Protein AF-A0A923ALN8-F1 (afdb_monomer_lite)

Foldseek 3Di:
DDDDDDDDDDDDDDDDDDDDDPPPPDPDPDPPDPPPPLQDFLDWWQDPQAIWGWGDDPQKIFTWDDNYSVGIDTPDMDGADEQDDAKEKDFDDDPDPDDQFGMKIKHFAHPQFQFKDWPAPDKTWRGAGNRITMITHRDHPDAQQVTWMFTAGPVRDTPDTDGGHPYPPD

Radius of gyration: 29.57 Å; chains: 1; bounding box: 102×43×35 Å

Structure (mmCIF, N/CA/C/O backbone):
data_AF-A0A923ALN8-F1
#
_entry.id   AF-A0A923ALN8-F1
#
loop_
_atom_site.group_PDB
_atom_site.id
_atom_site.type_symbol
_atom_site.label_atom_id
_atom_site.label_alt_id
_atom_site.label_comp_id
_atom_site.label_asym_id
_atom_site.label_entity_id
_atom_site.label_seq_id
_atom_site.pdbx_PDB_ins_code
_atom_site.Cartn_x
_atom_site.Cartn_y
_atom_site.Cartn_z
_atom_site.occupancy
_atom_site.B_iso_or_equiv
_atom_site.auth_seq_id
_atom_site.auth_comp_id
_atom_site.auth_asym_id
_atom_site.auth_atom_id
_atom_site.pdbx_PDB_model_num
ATOM 1 N N . MET A 1 1 ? 74.984 16.544 -14.979 1.00 44.62 1 MET A N 1
ATOM 2 C CA . MET A 1 1 ? 75.775 15.389 -15.464 1.00 44.62 1 MET A CA 1
ATOM 3 C C . MET A 1 1 ? 77.077 15.281 -14.674 1.00 44.62 1 MET A C 1
ATOM 5 O O . MET A 1 1 ? 77.987 16.047 -14.946 1.00 44.62 1 MET A O 1
ATOM 9 N N . ARG A 1 2 ? 77.162 14.360 -13.704 1.00 34.22 2 ARG A N 1
ATOM 10 C CA . ARG A 1 2 ? 78.412 13.779 -13.172 1.00 34.22 2 ARG A CA 1
ATOM 11 C C . ARG A 1 2 ? 78.082 12.373 -12.644 1.00 34.22 2 ARG A C 1
ATOM 13 O O . ARG A 1 2 ? 77.293 12.229 -11.721 1.00 34.22 2 ARG A O 1
ATOM 20 N N . ARG A 1 3 ? 78.626 11.360 -13.320 1.00 37.00 3 ARG A N 1
ATOM 21 C CA . ARG A 1 3 ? 78.853 9.973 -12.859 1.00 37.00 3 ARG A CA 1
ATOM 22 C C . ARG A 1 3 ? 80.204 9.940 -12.092 1.00 37.00 3 ARG A C 1
ATOM 24 O O . ARG A 1 3 ? 80.923 10.933 -12.208 1.00 37.00 3 ARG A O 1
ATOM 31 N N . PRO A 1 4 ? 80.688 8.815 -11.522 1.00 47.97 4 PRO A N 1
ATOM 32 C CA . PRO A 1 4 ? 80.035 7.623 -10.953 1.00 47.97 4 PRO A CA 1
ATOM 33 C C . PRO A 1 4 ? 80.666 7.129 -9.615 1.00 47.97 4 PRO A C 1
ATOM 35 O O . PRO A 1 4 ? 81.649 7.662 -9.114 1.00 47.97 4 PRO A O 1
ATOM 38 N N . HIS A 1 5 ? 80.057 6.053 -9.105 1.00 38.50 5 HIS A N 1
ATOM 39 C CA . HIS A 1 5 ? 80.514 4.971 -8.215 1.00 38.50 5 HIS A CA 1
ATOM 40 C C . HIS A 1 5 ? 82.021 4.706 -8.025 1.00 38.50 5 HIS A C 1
ATOM 42 O O . HIS A 1 5 ? 82.760 4.645 -9.002 1.00 38.50 5 HIS A O 1
ATOM 48 N N . LEU A 1 6 ? 82.406 4.336 -6.793 1.00 41.28 6 LEU A N 1
ATOM 49 C CA . LEU A 1 6 ? 82.787 2.979 -6.315 1.00 41.28 6 LEU A CA 1
ATOM 50 C C . LEU A 1 6 ? 83.196 3.124 -4.816 1.00 41.28 6 LEU A C 1
ATOM 52 O O . LEU A 1 6 ? 83.616 4.204 -4.419 1.00 41.28 6 LEU A O 1
ATOM 56 N N . VAL A 1 7 ? 83.034 2.163 -3.897 1.00 38.28 7 VAL A N 1
ATOM 57 C CA . VAL A 1 7 ? 84.030 1.118 -3.563 1.00 38.28 7 VAL A CA 1
ATOM 58 C C . VAL A 1 7 ? 83.579 0.389 -2.258 1.00 38.28 7 VAL A C 1
ATOM 60 O O . VAL A 1 7 ? 83.157 1.064 -1.327 1.00 38.28 7 VAL A O 1
ATOM 63 N N . ARG A 1 8 ? 83.828 -0.941 -2.184 1.00 39.47 8 ARG A N 1
ATOM 64 C CA . ARG A 1 8 ? 83.978 -1.862 -1.005 1.00 39.47 8 ARG A CA 1
ATOM 65 C C . ARG A 1 8 ? 82.759 -2.090 -0.087 1.00 39.47 8 ARG A C 1
ATOM 67 O O . ARG A 1 8 ? 82.099 -1.151 0.306 1.00 39.47 8 ARG A O 1
ATOM 74 N N . GLY A 1 9 ? 82.411 -3.298 0.367 1.00 36.03 9 GLY A N 1
ATOM 75 C CA . GLY A 1 9 ? 83.094 -4.601 0.396 1.00 36.03 9 GLY A CA 1
ATOM 76 C C . GLY A 1 9 ? 83.412 -5.035 1.838 1.00 36.03 9 GLY A C 1
ATOM 77 O O . GLY A 1 9 ? 84.265 -4.399 2.445 1.00 36.03 9 GLY A O 1
ATOM 78 N N . SER A 1 10 ? 82.748 -6.087 2.355 1.00 43.34 10 SER A N 1
ATOM 79 C CA . SER A 1 10 ? 83.173 -7.074 3.399 1.00 43.34 10 SER A CA 1
ATOM 80 C C . SER A 1 10 ? 81.946 -7.938 3.790 1.00 43.34 10 SER A C 1
ATOM 82 O O . SER A 1 10 ? 80.915 -7.361 4.113 1.00 43.34 10 SER A O 1
ATOM 84 N N . LEU A 1 11 ? 81.871 -9.256 3.504 1.00 38.94 11 LEU A N 1
ATOM 85 C CA . LEU A 1 11 ? 82.386 -10.434 4.261 1.00 38.94 11 LEU A CA 1
ATOM 86 C C . LEU A 1 11 ? 81.888 -10.455 5.735 1.00 38.94 11 LEU A C 1
ATOM 88 O O . LEU A 1 11 ? 82.124 -9.476 6.424 1.00 38.94 11 LEU A O 1
ATOM 92 N N . LEU A 1 12 ? 81.201 -11.466 6.308 1.00 43.38 12 LEU A N 1
ATOM 93 C CA . LEU A 1 12 ? 81.361 -12.938 6.270 1.00 43.38 12 LEU A CA 1
ATOM 94 C C . LEU A 1 12 ? 80.132 -13.719 6.831 1.00 43.38 12 LEU A C 1
ATOM 96 O O . LEU A 1 12 ? 79.506 -13.268 7.781 1.00 43.38 12 LEU A O 1
ATOM 100 N N . LEU A 1 13 ? 79.912 -14.915 6.248 1.00 41.56 13 LEU A N 1
ATOM 101 C CA . LEU A 1 13 ? 79.464 -16.244 6.756 1.00 41.56 13 LEU A CA 1
ATOM 102 C C . LEU A 1 13 ? 78.437 -16.372 7.915 1.00 41.56 13 LEU A C 1
ATOM 104 O O . LEU A 1 13 ? 78.713 -15.969 9.035 1.00 41.56 13 LEU A O 1
ATOM 108 N N . SER A 1 14 ? 77.257 -16.980 7.673 1.00 39.88 14 SER A N 1
ATOM 109 C CA . SER A 1 14 ? 76.886 -18.419 7.893 1.00 39.88 14 SER A CA 1
ATOM 110 C C . SER A 1 14 ? 76.051 -18.571 9.182 1.00 39.88 14 SER A C 1
ATOM 112 O O . SER A 1 14 ? 76.310 -17.848 10.126 1.00 39.88 14 SER A O 1
ATOM 114 N N . LEU A 1 15 ? 75.020 -19.405 9.367 1.00 39.34 15 LEU A N 1
ATOM 115 C CA . LEU A 1 15 ? 74.620 -20.753 8.927 1.00 39.34 15 LEU A CA 1
ATOM 116 C C . LEU A 1 15 ? 73.110 -20.870 9.319 1.00 39.34 15 LEU A C 1
ATOM 118 O O . LEU A 1 15 ? 72.739 -20.314 10.349 1.00 39.34 15 LEU A O 1
ATOM 122 N N . ALA A 1 16 ? 72.182 -21.450 8.548 1.00 46.12 16 ALA A N 1
ATOM 123 C CA . ALA A 1 16 ? 71.585 -22.791 8.752 1.00 46.12 16 ALA A CA 1
ATOM 124 C C . ALA A 1 16 ? 70.235 -22.809 7.976 1.00 46.12 16 ALA A C 1
ATOM 126 O O . ALA A 1 16 ? 69.492 -21.836 8.050 1.00 46.12 16 ALA A O 1
ATOM 127 N N . ALA A 1 17 ? 69.992 -23.733 7.033 1.00 46.03 17 ALA A N 1
ATOM 128 C CA . ALA A 1 17 ? 69.149 -24.938 7.192 1.00 46.03 17 ALA A CA 1
ATOM 129 C C . ALA A 1 17 ? 67.793 -24.643 7.893 1.00 46.03 17 ALA A C 1
ATOM 131 O O . ALA A 1 17 ? 67.786 -24.159 9.013 1.00 46.03 17 ALA A O 1
ATOM 132 N N . THR A 1 18 ? 66.593 -24.938 7.372 1.00 47.34 18 THR A N 1
ATOM 133 C CA . THR A 1 18 ? 66.154 -26.146 6.653 1.00 47.34 18 THR A CA 1
ATOM 134 C C . THR A 1 18 ? 64.652 -26.039 6.283 1.00 47.34 18 THR A C 1
ATOM 136 O O . THR A 1 18 ? 63.920 -25.259 6.880 1.00 47.34 18 THR A O 1
ATOM 139 N N . VAL A 1 19 ? 64.217 -26.953 5.407 1.00 49.9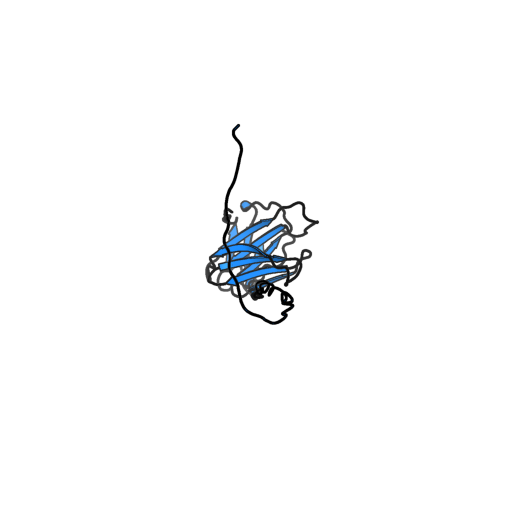7 19 VAL A N 1
ATOM 140 C CA . VAL A 1 19 ? 62.851 -27.468 5.148 1.00 49.97 19 VAL A CA 1
ATOM 141 C C . VAL A 1 19 ? 61.933 -26.692 4.195 1.00 49.97 19 VAL A C 1
ATOM 143 O O . VAL A 1 19 ? 61.492 -25.574 4.430 1.00 49.97 19 VAL A O 1
ATOM 146 N N . ALA A 1 20 ? 61.601 -27.408 3.121 1.00 46.94 20 ALA A N 1
ATOM 147 C CA . ALA A 1 20 ? 60.521 -27.167 2.188 1.00 46.94 20 ALA A CA 1
ATOM 148 C C . ALA A 1 20 ? 59.174 -26.906 2.879 1.00 46.94 20 ALA A C 1
ATOM 150 O O . ALA A 1 20 ? 58.729 -27.676 3.726 1.00 46.94 20 ALA A O 1
ATOM 151 N N . GLY A 1 21 ? 58.480 -25.876 2.413 1.00 37.38 21 GLY A N 1
ATOM 152 C CA . GLY A 1 21 ? 57.051 -25.709 2.616 1.00 37.38 21 GLY A CA 1
ATOM 153 C C . GLY A 1 21 ? 56.471 -25.070 1.368 1.00 37.38 21 GLY A C 1
ATOM 154 O O . GLY A 1 21 ? 56.542 -23.856 1.204 1.00 37.38 21 GLY A O 1
ATOM 155 N N . CYS A 1 22 ? 55.926 -25.882 0.464 1.00 51.53 22 CYS A N 1
ATOM 156 C CA . CYS A 1 22 ? 54.964 -25.400 -0.516 1.00 51.53 22 CYS A CA 1
ATOM 157 C C . CYS A 1 22 ? 53.725 -24.951 0.262 1.00 51.53 22 CYS A C 1
ATOM 159 O O . CYS A 1 22 ? 52.805 -25.737 0.474 1.00 51.53 22 CYS A O 1
ATOM 161 N N . SER A 1 23 ? 53.711 -23.706 0.729 1.00 40.88 23 SER A N 1
ATOM 162 C CA . SER A 1 23 ? 52.485 -23.096 1.223 1.00 40.88 23 SER A CA 1
ATOM 163 C C . SER A 1 23 ? 51.626 -22.789 0.008 1.00 40.88 23 SER A C 1
ATOM 165 O O . SER A 1 23 ? 51.726 -21.730 -0.608 1.00 40.88 23 SER A O 1
ATOM 167 N N . VAL A 1 24 ? 50.815 -23.777 -0.363 1.00 49.00 24 VAL A N 1
ATOM 168 C CA . VAL A 1 24 ? 49.559 -23.560 -1.070 1.00 49.00 24 VAL A CA 1
ATOM 169 C C . VAL A 1 24 ? 48.855 -22.439 -0.313 1.00 49.00 24 VAL A C 1
ATOM 171 O O . VAL A 1 24 ? 48.526 -22.604 0.862 1.00 49.00 24 VAL A O 1
ATOM 174 N N . LEU A 1 25 ? 48.704 -21.280 -0.957 1.00 49.09 25 LEU A N 1
ATOM 175 C CA . LEU A 1 25 ? 47.760 -20.257 -0.528 1.00 49.09 25 LEU A CA 1
ATOM 176 C C . LEU A 1 25 ? 46.414 -20.971 -0.398 1.00 49.09 25 LEU A C 1
ATOM 178 O O . LEU A 1 25 ? 45.811 -21.356 -1.400 1.00 49.09 25 LEU A O 1
ATOM 182 N N . GLY A 1 26 ? 46.013 -21.254 0.843 1.00 44.78 26 GLY A N 1
ATOM 183 C CA . GLY A 1 26 ? 44.677 -21.748 1.135 1.00 44.78 26 GLY A CA 1
ATOM 184 C C . GLY A 1 26 ? 43.669 -20.763 0.550 1.00 44.78 26 GLY A C 1
ATOM 185 O O . GLY A 1 26 ? 43.988 -19.573 0.469 1.00 44.78 26 GLY A O 1
ATOM 186 N N . PRO A 1 27 ? 42.497 -21.233 0.094 1.00 50.44 27 PRO A N 1
ATOM 187 C CA . PRO A 1 27 ? 41.491 -20.336 -0.446 1.00 50.44 27 PRO A CA 1
ATOM 188 C C . PRO A 1 27 ? 41.247 -19.231 0.579 1.00 50.44 27 PRO A C 1
ATOM 190 O O . PRO A 1 27 ? 40.922 -19.520 1.732 1.00 50.44 27 PRO A O 1
ATOM 193 N N . GLU A 1 28 ? 41.481 -17.984 0.160 1.00 47.19 28 GLU A N 1
ATOM 194 C CA . GLU A 1 28 ? 41.015 -16.805 0.876 1.00 47.19 28 GLU A CA 1
ATOM 195 C C . GLU A 1 28 ? 39.576 -17.091 1.278 1.00 47.19 28 GLU A C 1
ATOM 197 O O . GLU A 1 28 ? 38.730 -17.368 0.424 1.00 47.19 28 GLU A O 1
ATOM 202 N N . SER A 1 29 ? 39.330 -17.109 2.587 1.00 53.50 29 SER A N 1
ATOM 203 C CA . SER A 1 29 ? 37.994 -17.169 3.144 1.00 53.50 29 SER A CA 1
ATOM 204 C C . SER A 1 29 ? 37.217 -16.015 2.532 1.00 53.50 29 SER A C 1
ATOM 206 O O . SER A 1 29 ? 37.366 -14.867 2.947 1.00 53.50 29 SER A O 1
ATOM 208 N N . GLN A 1 30 ? 36.438 -16.323 1.497 1.00 54.75 30 GLN A N 1
ATOM 209 C CA . GLN A 1 30 ? 35.490 -15.408 0.899 1.00 54.75 30 GLN A CA 1
ATOM 210 C C . GLN A 1 30 ? 34.691 -14.829 2.071 1.00 54.75 30 GLN A C 1
ATOM 212 O O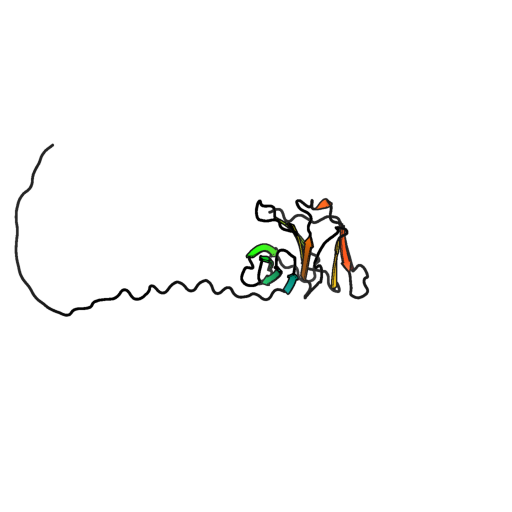 . GLN A 1 30 ? 34.176 -15.621 2.872 1.00 54.75 30 GLN A O 1
ATOM 217 N N . PRO A 1 31 ? 34.641 -13.495 2.261 1.00 48.91 31 PRO A N 1
ATOM 218 C CA . PRO A 1 31 ? 33.778 -12.946 3.288 1.00 48.91 31 PRO A CA 1
ATOM 21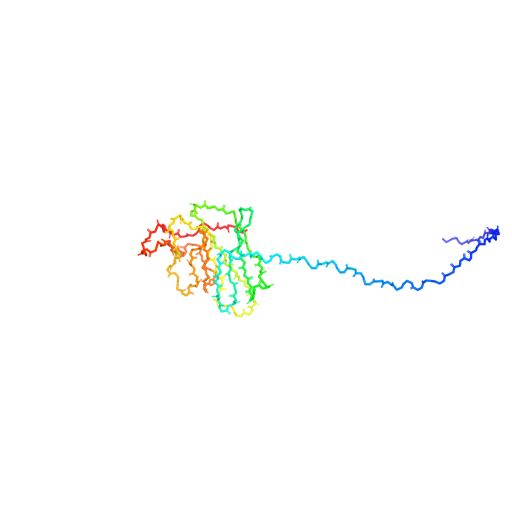9 C C . PRO A 1 31 ? 32.396 -13.517 3.000 1.00 48.91 31 PRO A C 1
ATOM 221 O O . PRO A 1 31 ? 31.930 -13.448 1.858 1.00 48.91 31 PRO A O 1
ATOM 224 N N . ALA A 1 32 ? 31.810 -14.180 4.001 1.00 50.66 32 ALA A N 1
ATOM 225 C CA . ALA A 1 32 ? 30.456 -14.686 3.898 1.00 50.66 32 ALA A CA 1
ATOM 226 C C . ALA A 1 32 ? 29.622 -13.562 3.282 1.00 50.66 32 ALA A C 1
ATOM 228 O O . ALA A 1 32 ? 29.668 -12.429 3.775 1.00 50.66 32 ALA A O 1
ATOM 229 N N . SER A 1 33 ? 28.947 -13.844 2.158 1.00 46.88 33 SER A N 1
ATOM 230 C CA . SER A 1 33 ? 27.946 -12.905 1.650 1.00 46.88 33 SER A CA 1
ATOM 231 C C . SER A 1 33 ? 27.086 -12.518 2.844 1.00 46.88 33 SER A C 1
ATOM 233 O O . SER A 1 33 ? 26.734 -13.429 3.602 1.00 46.88 33 SER A O 1
ATOM 235 N N . PRO A 1 34 ? 26.827 -11.214 3.067 1.00 47.47 34 PRO A N 1
ATOM 236 C CA . PRO A 1 34 ? 26.032 -10.787 4.203 1.00 47.47 34 PRO A CA 1
ATOM 237 C C . PRO A 1 34 ? 24.787 -11.654 4.202 1.00 47.47 34 PRO A C 1
ATOM 239 O O . PRO A 1 34 ? 24.087 -11.722 3.192 1.00 47.47 34 PRO A O 1
ATOM 242 N N . GLU A 1 35 ? 24.614 -12.412 5.280 1.00 40.25 35 GLU A N 1
ATOM 243 C CA . GLU A 1 35 ? 23.483 -13.300 5.452 1.00 40.25 35 GLU A CA 1
ATOM 244 C C . GLU A 1 35 ? 22.257 -12.411 5.253 1.00 40.25 35 GLU A C 1
ATOM 246 O O . GLU A 1 35 ? 22.004 -11.498 6.046 1.00 40.25 35 GLU A O 1
ATOM 251 N N . PHE A 1 36 ? 21.581 -12.562 4.109 1.00 44.38 36 PHE A N 1
ATOM 252 C CA . PHE A 1 36 ? 20.339 -11.860 3.852 1.00 44.38 36 PHE A CA 1
ATOM 253 C C . PHE A 1 36 ? 19.381 -12.434 4.878 1.00 44.38 36 PHE A C 1
ATOM 255 O O . PHE A 1 36 ? 18.799 -13.497 4.670 1.00 44.38 36 PHE A O 1
ATOM 262 N N . VAL A 1 37 ? 19.285 -11.778 6.034 1.00 42.59 37 VAL A N 1
ATOM 263 C CA . VAL A 1 37 ? 18.243 -12.064 7.003 1.00 42.59 37 VAL A CA 1
ATOM 264 C C . VAL A 1 37 ? 16.956 -11.903 6.209 1.00 42.59 37 VAL A C 1
ATOM 266 O O . VAL A 1 37 ? 16.600 -10.780 5.846 1.00 42.59 37 VAL A O 1
ATOM 269 N N . ARG A 1 38 ? 16.314 -13.028 5.863 1.00 59.50 38 ARG A N 1
ATOM 270 C CA . ARG A 1 38 ? 14.967 -13.044 5.297 1.00 59.50 38 ARG A CA 1
ATOM 271 C C . ARG A 1 38 ? 14.077 -12.457 6.375 1.00 59.50 38 ARG A C 1
ATOM 273 O O . ARG A 1 38 ? 13.657 -13.148 7.300 1.00 59.50 38 ARG A O 1
ATOM 280 N N . LEU A 1 39 ? 13.917 -11.143 6.343 1.00 64.44 39 LEU A N 1
ATOM 281 C CA . LEU A 1 39 ? 13.046 -10.466 7.278 1.00 64.44 39 LEU A CA 1
ATOM 282 C C . LEU A 1 39 ? 11.621 -10.825 6.864 1.00 64.44 39 LEU A C 1
ATOM 284 O O . LEU A 1 39 ? 11.289 -10.660 5.687 1.00 64.44 39 LEU A O 1
ATOM 288 N N . PRO A 1 40 ? 10.793 -11.338 7.788 1.00 84.94 40 PRO A N 1
ATOM 289 C CA . PRO A 1 40 ? 9.429 -11.692 7.448 1.00 84.94 40 PRO A CA 1
ATOM 290 C C . PRO A 1 40 ? 8.704 -10.438 6.957 1.00 84.94 40 PRO A C 1
ATOM 292 O O . PRO A 1 40 ? 8.721 -9.391 7.612 1.00 84.94 40 PRO A O 1
ATOM 295 N N . LEU A 1 41 ? 8.093 -10.544 5.780 1.00 91.38 41 LEU A N 1
ATOM 296 C CA . LEU A 1 41 ? 7.197 -9.516 5.270 1.00 91.38 41 LEU A CA 1
ATOM 297 C C . LEU A 1 41 ? 5.977 -9.445 6.190 1.00 91.38 41 LEU A C 1
ATOM 299 O O . LEU A 1 41 ? 5.323 -10.460 6.421 1.00 91.38 41 LEU A O 1
ATOM 303 N N . VAL A 1 42 ? 5.662 -8.252 6.692 1.00 94.88 42 VAL A N 1
ATOM 304 C CA . VAL A 1 42 ? 4.430 -8.010 7.459 1.00 94.88 42 VAL A CA 1
ATOM 305 C C . VAL A 1 42 ? 3.226 -8.107 6.532 1.00 94.88 42 VAL A C 1
ATOM 307 O O . VAL A 1 42 ? 2.230 -8.752 6.837 1.00 94.88 42 VAL A O 1
ATOM 310 N N . VAL A 1 43 ? 3.344 -7.489 5.360 1.00 96.06 43 VAL A N 1
ATOM 311 C CA . VAL A 1 43 ? 2.363 -7.582 4.285 1.00 96.06 43 VAL A CA 1
ATOM 312 C C . VAL A 1 43 ? 3.088 -7.890 2.985 1.00 96.06 43 VAL A C 1
ATOM 314 O O . VAL A 1 43 ? 4.180 -7.372 2.729 1.00 96.06 43 VAL A O 1
ATOM 317 N N . ARG A 1 44 ? 2.472 -8.753 2.181 1.00 95.06 44 ARG A N 1
ATOM 318 C CA . ARG A 1 44 ? 2.985 -9.245 0.906 1.00 95.06 44 ARG A CA 1
ATOM 319 C C . ARG A 1 44 ? 1.885 -9.163 -0.140 1.00 95.06 44 ARG A C 1
ATOM 321 O O . ARG A 1 44 ? 0.740 -9.524 0.127 1.00 95.06 44 ARG A O 1
ATOM 328 N N . VAL A 1 45 ? 2.258 -8.725 -1.331 1.00 95.25 45 VAL A N 1
ATOM 329 C CA . VAL A 1 45 ? 1.405 -8.664 -2.510 1.00 95.25 45 VAL A CA 1
ATOM 330 C C . VAL A 1 45 ? 2.174 -9.266 -3.678 1.00 95.25 45 VAL A C 1
ATOM 332 O O . VAL A 1 45 ? 3.274 -8.817 -3.991 1.00 95.25 45 VAL A O 1
ATOM 335 N N . GLU A 1 46 ? 1.578 -10.269 -4.314 1.00 94.75 46 GLU A N 1
ATOM 336 C CA . GLU A 1 46 ? 2.047 -10.788 -5.598 1.00 94.75 46 GLU A CA 1
ATOM 337 C C . GLU A 1 46 ? 1.475 -9.929 -6.722 1.00 94.75 46 GLU A C 1
ATOM 339 O O . GLU A 1 46 ? 0.267 -9.678 -6.773 1.00 94.75 46 GLU A O 1
ATOM 344 N N . THR A 1 47 ? 2.339 -9.495 -7.625 1.00 92.88 47 THR A N 1
ATOM 345 C CA . THR A 1 47 ? 1.988 -8.787 -8.852 1.00 92.88 47 THR A CA 1
ATOM 346 C C . THR A 1 47 ? 2.576 -9.526 -10.051 1.00 92.88 47 THR A C 1
ATOM 348 O O . THR A 1 47 ? 3.358 -10.464 -9.908 1.00 92.88 47 THR A O 1
ATOM 351 N N . GLU A 1 48 ? 2.223 -9.091 -11.258 1.00 91.06 48 GLU A N 1
ATOM 352 C CA . GLU A 1 48 ? 2.841 -9.607 -12.486 1.00 91.06 48 GLU A CA 1
ATOM 353 C C . GLU A 1 48 ? 4.354 -9.331 -12.549 1.00 91.06 48 GLU A C 1
ATOM 355 O O . GLU A 1 48 ? 5.089 -10.079 -13.189 1.00 91.06 48 GLU A O 1
ATOM 360 N N . ASP A 1 49 ? 4.824 -8.297 -11.843 1.00 88.94 49 ASP A N 1
ATOM 361 C CA . ASP A 1 49 ? 6.236 -7.897 -11.803 1.00 88.94 49 ASP A CA 1
ATOM 362 C C . ASP A 1 49 ? 7.036 -8.609 -10.699 1.00 88.94 49 ASP A C 1
ATOM 364 O O . ASP A 1 49 ? 8.254 -8.431 -10.604 1.00 88.94 49 ASP A O 1
ATOM 368 N N . GLY A 1 50 ? 6.360 -9.381 -9.842 1.00 91.56 50 GLY A N 1
ATOM 369 C CA . GLY A 1 50 ? 6.946 -10.084 -8.707 1.00 91.56 50 GLY A CA 1
ATOM 370 C C . GLY A 1 50 ? 6.311 -9.705 -7.373 1.00 91.56 50 GLY A C 1
ATOM 371 O O . GLY A 1 50 ? 5.104 -9.514 -7.254 1.00 91.56 50 GLY A O 1
ATOM 372 N N . ILE A 1 51 ? 7.138 -9.624 -6.339 1.00 93.50 51 ILE A N 1
ATOM 373 C CA . ILE A 1 51 ? 6.717 -9.422 -4.957 1.00 93.50 51 ILE A CA 1
ATOM 374 C C . ILE A 1 51 ? 6.874 -7.955 -4.569 1.00 93.50 51 ILE A C 1
ATOM 376 O O . ILE A 1 51 ? 7.925 -7.339 -4.766 1.00 93.50 51 ILE A O 1
ATOM 380 N N . VAL A 1 52 ? 5.836 -7.425 -3.931 1.00 94.56 52 VAL A N 1
ATOM 381 C CA . VAL A 1 52 ? 5.853 -6.159 -3.198 1.00 94.56 52 VAL A CA 1
ATOM 382 C C . VAL A 1 52 ? 5.530 -6.461 -1.744 1.00 94.56 52 VAL A C 1
ATOM 384 O O . VAL A 1 52 ? 4.591 -7.200 -1.449 1.00 94.56 52 VAL A O 1
ATOM 387 N N . GLY A 1 53 ? 6.263 -5.871 -0.810 1.00 95.56 53 GLY A N 1
ATOM 388 C CA . GLY A 1 53 ? 5.939 -6.043 0.597 1.00 95.56 53 GLY A CA 1
ATOM 389 C C . GLY A 1 53 ? 6.481 -4.948 1.489 1.00 95.56 53 GLY A C 1
ATOM 390 O O . GLY A 1 53 ? 7.208 -4.056 1.051 1.00 95.56 53 GLY A O 1
ATOM 391 N N . VAL A 1 54 ? 6.115 -5.035 2.763 1.00 96.50 54 VAL A N 1
ATOM 392 C CA . VAL A 1 54 ? 6.645 -4.155 3.805 1.00 96.50 54 VAL A CA 1
ATOM 393 C C . VAL A 1 54 ? 7.272 -4.996 4.899 1.00 96.50 54 VAL A C 1
ATOM 395 O O . VAL A 1 54 ? 6.656 -5.926 5.420 1.00 96.50 54 VAL A O 1
ATOM 398 N N . VAL A 1 55 ? 8.495 -4.636 5.265 1.00 95.44 55 VAL A N 1
ATOM 399 C CA . VAL A 1 55 ? 9.188 -5.161 6.441 1.00 95.44 55 VAL A CA 1
ATOM 400 C C . VAL A 1 55 ? 9.072 -4.142 7.567 1.00 95.44 55 VAL A C 1
ATOM 402 O O . VAL A 1 55 ? 9.303 -2.954 7.349 1.00 95.44 55 VAL A O 1
ATOM 405 N N . ARG A 1 56 ? 8.775 -4.604 8.782 1.00 94.06 56 ARG A N 1
ATOM 406 C CA . ARG A 1 56 ? 8.833 -3.795 10.006 1.00 94.06 56 ARG A CA 1
ATOM 407 C C . ARG A 1 56 ? 10.080 -4.170 10.799 1.00 94.06 56 ARG A C 1
ATOM 409 O O . ARG A 1 56 ? 10.245 -5.327 11.182 1.00 94.06 56 ARG A O 1
ATOM 416 N N . ARG A 1 57 ? 10.971 -3.209 11.056 1.00 89.44 57 ARG A N 1
ATOM 417 C CA . ARG A 1 57 ? 12.195 -3.434 11.843 1.00 89.44 57 ARG A CA 1
ATOM 418 C C . ARG A 1 57 ? 12.610 -2.176 12.589 1.00 89.44 57 ARG A C 1
ATOM 420 O O . ARG A 1 57 ? 12.764 -1.126 11.981 1.00 89.44 57 ARG A O 1
ATOM 427 N N . SER A 1 58 ? 12.870 -2.308 13.889 1.00 89.88 58 SER A N 1
ATOM 428 C CA . SER A 1 58 ? 13.457 -1.243 14.717 1.00 89.88 58 SER A CA 1
ATOM 429 C C . SER A 1 58 ? 12.721 0.105 14.612 1.00 89.88 58 SER A C 1
ATOM 431 O O . SER A 1 58 ? 13.363 1.148 14.528 1.00 89.88 58 SER A O 1
ATOM 433 N N . GLY A 1 59 ? 11.383 0.083 14.588 1.00 92.56 59 GLY A N 1
ATOM 434 C CA . GLY A 1 59 ? 10.558 1.294 14.469 1.00 92.56 59 GLY A CA 1
ATOM 435 C C . GLY A 1 59 ? 10.537 1.911 13.067 1.00 92.56 59 GLY A C 1
ATOM 436 O O . GLY A 1 59 ? 10.256 3.097 12.922 1.00 92.56 59 GLY A O 1
ATOM 437 N N . VAL A 1 60 ? 10.861 1.132 12.033 1.00 94.00 60 VAL A N 1
ATOM 438 C CA . VAL A 1 60 ? 10.864 1.562 10.631 1.00 94.00 60 VAL A CA 1
ATOM 439 C C . VAL A 1 60 ? 10.053 0.579 9.791 1.00 94.00 60 VAL A C 1
ATOM 441 O O . VAL A 1 60 ? 10.199 -0.639 9.939 1.00 94.00 60 VAL A O 1
ATOM 444 N N . LEU A 1 61 ? 9.240 1.112 8.880 1.00 95.00 61 LEU A N 1
ATOM 445 C CA . LEU A 1 61 ? 8.628 0.367 7.784 1.00 95.00 61 LEU A CA 1
ATOM 446 C C . LEU A 1 61 ? 9.481 0.531 6.527 1.00 95.00 61 LEU A C 1
ATOM 448 O O . LEU A 1 61 ? 9.781 1.652 6.115 1.00 95.00 61 LEU A O 1
ATOM 452 N N . VAL A 1 62 ? 9.868 -0.582 5.912 1.00 94.25 62 VAL A N 1
ATOM 453 C CA . VAL A 1 62 ? 10.679 -0.614 4.691 1.00 94.25 62 VAL A CA 1
ATOM 454 C C . VAL A 1 62 ? 9.847 -1.213 3.570 1.00 94.25 62 VAL A C 1
ATOM 456 O O . VAL A 1 62 ? 9.469 -2.383 3.646 1.00 94.25 62 VAL A O 1
ATOM 459 N N . LEU A 1 63 ? 9.586 -0.423 2.529 1.00 94.94 63 LEU A N 1
ATOM 460 C CA . LEU A 1 63 ? 8.995 -0.925 1.293 1.00 94.94 63 LEU A CA 1
ATOM 461 C C . LEU A 1 63 ? 10.062 -1.716 0.537 1.00 94.94 63 LEU A C 1
ATOM 463 O O . LEU A 1 63 ? 11.146 -1.195 0.253 1.00 94.94 63 LEU A O 1
ATOM 467 N N . VAL A 1 64 ? 9.748 -2.959 0.192 1.00 93.94 64 VAL A N 1
ATOM 468 C CA . VAL A 1 64 ? 10.621 -3.838 -0.587 1.00 93.94 64 VAL A CA 1
ATOM 469 C C . VAL A 1 64 ? 9.910 -4.317 -1.844 1.00 93.94 64 VAL A C 1
ATOM 471 O O . VAL A 1 64 ? 8.703 -4.565 -1.831 1.00 93.94 64 VAL A O 1
ATOM 474 N N . THR A 1 65 ? 10.665 -4.457 -2.929 1.00 92.12 65 THR A N 1
ATOM 475 C CA . THR A 1 65 ? 10.180 -5.043 -4.183 1.00 92.12 65 THR A CA 1
ATOM 476 C C . THR A 1 65 ? 11.244 -5.944 -4.798 1.00 92.12 65 THR A C 1
ATOM 478 O O . THR A 1 65 ? 12.441 -5.738 -4.578 1.00 92.12 65 THR A O 1
ATOM 481 N N . GLY A 1 66 ? 10.825 -6.958 -5.550 1.00 90.00 66 GLY A N 1
ATOM 482 C CA . GLY A 1 66 ? 11.733 -7.863 -6.251 1.00 90.00 66 GLY A CA 1
ATOM 483 C C . GLY A 1 66 ? 10.974 -8.927 -7.044 1.00 90.00 66 GLY A C 1
ATOM 484 O O . GLY A 1 66 ? 9.835 -9.226 -6.704 1.00 90.00 66 GLY A O 1
ATOM 485 N N . PRO A 1 67 ? 11.576 -9.511 -8.090 1.00 89.50 67 PRO A N 1
ATOM 486 C CA . PRO A 1 67 ? 10.930 -10.550 -8.899 1.00 89.50 67 PRO A CA 1
ATOM 487 C C . PRO A 1 67 ? 10.656 -11.836 -8.101 1.00 89.50 67 PRO A C 1
ATOM 489 O O . PRO A 1 67 ? 9.717 -12.568 -8.401 1.00 89.50 67 PRO A O 1
ATOM 492 N N . THR A 1 68 ? 11.462 -12.101 -7.070 1.00 89.75 68 THR A N 1
ATOM 493 C CA . THR A 1 68 ? 11.334 -13.239 -6.156 1.00 89.75 68 THR A CA 1
ATOM 494 C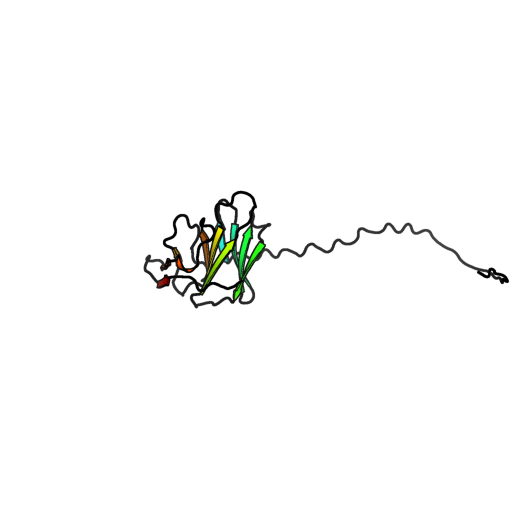 C . THR A 1 68 ? 11.639 -12.803 -4.719 1.00 89.75 68 THR A C 1
ATOM 496 O O . THR A 1 68 ? 12.197 -11.727 -4.492 1.00 89.75 68 THR A O 1
ATOM 499 N N . GLU A 1 69 ? 11.294 -13.637 -3.733 1.00 87.94 69 GLU A N 1
ATOM 500 C CA . GLU A 1 69 ? 11.539 -13.349 -2.309 1.00 87.94 69 GLU A CA 1
ATOM 501 C C . GLU A 1 69 ? 13.038 -13.207 -1.990 1.00 87.94 69 GLU A C 1
ATOM 503 O O . GLU A 1 69 ? 13.436 -12.379 -1.171 1.00 87.94 69 GLU A O 1
ATOM 508 N N . ASP A 1 70 ? 13.880 -13.956 -2.702 1.00 87.56 70 ASP A N 1
ATOM 509 C CA . ASP A 1 70 ? 15.337 -13.956 -2.527 1.00 87.56 70 ASP A CA 1
ATOM 510 C C . ASP A 1 70 ? 15.997 -12.725 -3.175 1.00 87.56 70 ASP A C 1
ATOM 512 O O . ASP A 1 70 ? 17.145 -12.384 -2.879 1.00 87.56 70 ASP A O 1
ATOM 516 N N . GLU A 1 71 ? 15.260 -12.025 -4.038 1.00 88.94 71 GLU A N 1
ATOM 517 C CA . GLU A 1 71 ? 15.721 -10.865 -4.803 1.00 88.94 71 GLU A CA 1
ATOM 518 C C . GLU A 1 71 ? 15.069 -9.555 -4.348 1.00 88.94 71 GLU A C 1
ATOM 520 O O . GLU A 1 71 ? 15.196 -8.528 -5.020 1.00 88.94 71 GLU A O 1
ATOM 525 N N . LEU A 1 72 ? 14.408 -9.556 -3.187 1.00 89.19 72 LEU A N 1
ATOM 526 C CA . LEU A 1 72 ? 13.832 -8.351 -2.601 1.00 89.19 72 LEU A CA 1
ATOM 527 C C . LEU A 1 72 ? 14.908 -7.289 -2.333 1.00 89.19 72 LEU A C 1
ATOM 529 O O . LEU A 1 72 ? 15.971 -7.541 -1.750 1.00 89.19 72 LEU A O 1
ATOM 533 N N . ARG A 1 73 ? 14.608 -6.057 -2.743 1.00 89.94 73 ARG A N 1
ATOM 534 C CA . ARG A 1 73 ? 15.427 -4.867 -2.506 1.00 89.94 73 ARG A CA 1
ATOM 535 C C . ARG A 1 73 ? 14.599 -3.809 -1.798 1.00 89.94 73 ARG A C 1
ATOM 537 O O . ARG A 1 73 ? 13.468 -3.533 -2.198 1.00 89.94 73 ARG A O 1
ATOM 544 N N . ALA A 1 74 ? 15.189 -3.193 -0.777 1.00 91.31 74 ALA A N 1
ATOM 545 C CA . ALA A 1 74 ? 14.627 -2.004 -0.155 1.00 91.31 74 ALA A CA 1
ATOM 546 C C . ALA A 1 74 ? 14.532 -0.880 -1.188 1.00 91.31 74 ALA A C 1
ATOM 548 O O . ALA A 1 74 ? 15.511 -0.578 -1.868 1.00 91.31 74 ALA A O 1
ATOM 549 N N . GLN A 1 75 ? 13.348 -0.288 -1.297 1.00 90.00 75 GLN A N 1
ATOM 550 C CA . GLN A 1 75 ? 13.088 0.841 -2.184 1.00 90.00 75 GLN A CA 1
ATOM 551 C C . GLN A 1 75 ? 13.136 2.156 -1.411 1.00 90.00 75 GLN A C 1
ATOM 553 O O . GLN A 1 75 ? 13.732 3.129 -1.854 1.00 90.00 75 GLN A O 1
ATOM 558 N N . THR A 1 76 ? 12.504 2.175 -0.240 1.00 91.50 76 THR A N 1
ATOM 559 C CA . THR A 1 76 ? 12.445 3.334 0.650 1.00 91.50 76 THR A CA 1
ATOM 560 C C . THR A 1 76 ? 12.047 2.881 2.055 1.00 91.50 76 THR A C 1
ATOM 562 O O . THR A 1 76 ? 11.609 1.741 2.258 1.00 91.50 76 THR A O 1
ATOM 565 N N . SER A 1 77 ? 12.203 3.762 3.034 1.00 90.88 77 SER A N 1
ATOM 566 C CA . SER A 1 77 ? 11.829 3.517 4.418 1.00 90.88 77 SER A CA 1
ATOM 567 C C . SER A 1 77 ? 11.158 4.735 5.043 1.00 90.88 77 SER A C 1
ATOM 569 O O . SER A 1 77 ? 11.326 5.868 4.601 1.00 90.88 77 SER A O 1
ATOM 571 N N . MET A 1 78 ? 10.364 4.494 6.080 1.00 90.50 78 MET A N 1
ATOM 572 C CA . MET A 1 78 ? 9.727 5.541 6.875 1.00 90.50 78 MET A CA 1
ATOM 573 C C . MET A 1 78 ? 9.643 5.121 8.338 1.00 90.50 78 MET A C 1
ATOM 575 O O . MET A 1 78 ? 9.653 3.930 8.646 1.00 90.50 78 MET A O 1
ATOM 579 N N . ALA A 1 79 ? 9.533 6.097 9.238 1.00 93.50 79 ALA A N 1
ATOM 580 C CA . ALA A 1 79 ? 9.253 5.822 10.642 1.00 93.50 79 ALA A CA 1
ATOM 581 C C . ALA A 1 79 ? 7.919 5.074 10.776 1.00 93.50 79 ALA A C 1
ATOM 583 O O . ALA A 1 79 ? 6.914 5.485 10.195 1.00 93.50 79 ALA A O 1
ATOM 584 N N . ASP A 1 80 ? 7.928 3.989 11.540 1.00 94.56 80 ASP A N 1
ATOM 585 C CA . ASP A 1 80 ? 6.732 3.234 11.889 1.00 94.56 80 ASP A CA 1
ATOM 586 C C . ASP A 1 80 ? 5.925 4.013 12.927 1.00 94.56 80 ASP A C 1
ATOM 588 O O . ASP A 1 80 ? 6.456 4.411 13.968 1.00 94.56 80 ASP A O 1
ATOM 592 N N . ARG A 1 81 ? 4.647 4.246 12.632 1.00 92.81 81 ARG A N 1
ATOM 593 C CA . ARG A 1 81 ? 3.722 4.979 13.503 1.00 92.81 81 ARG A CA 1
ATOM 594 C C . ARG A 1 81 ? 2.569 4.077 13.899 1.00 92.81 81 ARG A C 1
ATOM 596 O O . ARG A 1 81 ? 1.433 4.251 13.467 1.00 92.81 81 ARG A O 1
ATOM 603 N N . GLU A 1 82 ? 2.890 3.044 14.666 1.00 89.31 82 GLU A N 1
ATOM 604 C CA . GLU A 1 82 ? 1.911 2.050 15.090 1.00 89.31 82 GLU A CA 1
ATOM 605 C C . GLU A 1 82 ? 0.716 2.710 15.801 1.00 89.31 82 GLU A C 1
ATOM 607 O O . GLU A 1 82 ? 0.879 3.523 16.708 1.00 89.31 82 GLU A O 1
ATOM 612 N N . GLY A 1 83 ? -0.498 2.374 15.358 1.00 82.00 83 GLY A N 1
ATOM 613 C CA . GLY A 1 83 ? -1.740 2.954 15.875 1.00 82.00 83 GLY A CA 1
ATOM 614 C C . GLY A 1 83 ? -2.121 4.314 15.278 1.00 82.00 83 GLY A C 1
ATOM 615 O O . GLY A 1 83 ? -3.251 4.759 15.486 1.00 82.00 83 GLY A O 1
ATOM 616 N N . GLU A 1 84 ? -1.249 4.947 14.492 1.00 89.50 84 GLU A N 1
ATOM 617 C CA . GLU A 1 84 ? -1.549 6.174 13.753 1.00 89.50 84 GLU A CA 1
ATOM 618 C C . GLU A 1 84 ? -1.750 5.881 12.263 1.00 89.50 84 GLU A C 1
ATOM 620 O O . GLU A 1 84 ? -1.155 4.973 11.688 1.00 89.50 84 GLU A O 1
ATOM 625 N N . THR A 1 85 ? -2.596 6.672 11.602 1.00 91.81 85 THR A N 1
ATOM 626 C CA . THR A 1 85 ? -2.731 6.588 10.142 1.00 91.81 85 THR A CA 1
ATOM 627 C C . THR A 1 85 ? -1.578 7.328 9.483 1.00 91.81 85 THR A C 1
ATOM 629 O O . THR A 1 85 ? -1.440 8.541 9.650 1.00 91.81 85 THR A O 1
ATOM 632 N N . TRP A 1 86 ? -0.779 6.612 8.700 1.00 91.56 86 TRP A N 1
ATOM 633 C CA . TRP A 1 86 ? 0.314 7.201 7.938 1.00 91.56 86 TRP A CA 1
ATOM 634 C C . TRP A 1 86 ? 0.481 6.484 6.604 1.00 91.56 86 TRP A C 1
ATOM 636 O O . TRP A 1 86 ? 0.429 5.260 6.539 1.00 91.56 86 TRP A O 1
ATOM 646 N N . LEU A 1 87 ? 0.670 7.247 5.531 1.00 91.56 87 LEU A N 1
ATOM 647 C CA . LEU A 1 87 ? 0.728 6.730 4.171 1.00 91.56 87 LEU A CA 1
ATOM 648 C C . LEU A 1 87 ? 1.896 7.388 3.439 1.00 91.56 87 LEU A C 1
ATOM 650 O O . LEU A 1 87 ? 2.037 8.608 3.471 1.00 91.56 87 LEU A O 1
ATOM 654 N N . GLY A 1 88 ? 2.708 6.587 2.763 1.00 90.44 88 GLY A N 1
ATOM 655 C CA . GLY A 1 88 ? 3.697 7.038 1.793 1.00 90.44 88 GLY A CA 1
ATOM 656 C C . GLY A 1 88 ? 3.317 6.612 0.385 1.00 90.44 88 GLY A C 1
ATOM 657 O O . GLY A 1 88 ? 2.586 5.639 0.188 1.00 90.44 88 GLY A O 1
ATOM 658 N N . LEU A 1 89 ? 3.853 7.340 -0.589 1.00 89.94 89 LEU A N 1
ATOM 659 C CA . LEU A 1 89 ? 3.766 7.024 -2.007 1.00 89.94 89 LEU A CA 1
ATOM 660 C C . LEU A 1 89 ? 5.172 6.939 -2.574 1.00 89.94 89 LEU A C 1
ATOM 662 O O . LEU A 1 89 ? 5.957 7.874 -2.430 1.00 89.94 89 LEU A O 1
ATOM 666 N N . LEU A 1 90 ? 5.467 5.834 -3.244 1.00 89.50 90 LEU A N 1
ATOM 667 C CA . LEU A 1 90 ? 6.648 5.706 -4.080 1.00 89.50 90 LEU A CA 1
ATOM 668 C C . LEU A 1 90 ? 6.193 5.479 -5.514 1.00 89.50 90 LEU A C 1
ATOM 670 O O . LEU A 1 90 ? 5.460 4.530 -5.766 1.00 89.50 90 LEU A O 1
ATOM 674 N N . THR A 1 91 ? 6.686 6.285 -6.446 1.00 87.75 91 THR A N 1
ATOM 675 C CA . THR A 1 91 ? 6.593 6.001 -7.880 1.00 87.75 91 THR A CA 1
ATOM 676 C C . THR A 1 91 ? 7.997 5.738 -8.400 1.00 87.75 91 THR A C 1
ATOM 678 O O . THR A 1 91 ? 8.866 6.598 -8.269 1.00 87.75 91 THR A O 1
ATOM 681 N N . ALA A 1 92 ? 8.235 4.561 -8.976 1.00 79.56 92 ALA A N 1
ATOM 682 C CA . ALA A 1 92 ? 9.488 4.258 -9.656 1.00 79.56 92 ALA A CA 1
ATOM 683 C C . ALA A 1 92 ? 9.300 4.354 -11.172 1.00 79.56 92 ALA A C 1
ATOM 685 O O . ALA A 1 92 ? 8.411 3.730 -11.749 1.00 79.56 92 ALA A O 1
ATOM 686 N N . GLY A 1 93 ? 10.184 5.108 -11.822 1.00 63.06 93 GLY A N 1
ATOM 687 C CA . GLY A 1 93 ? 10.284 5.197 -13.273 1.00 63.06 93 GLY A CA 1
ATOM 688 C C . GLY A 1 93 ? 11.705 4.876 -13.725 1.00 63.06 93 GLY A C 1
ATOM 689 O O . GLY A 1 93 ? 12.666 5.415 -13.187 1.00 63.06 93 GLY A O 1
ATOM 690 N N . GLY A 1 94 ? 11.845 4.002 -14.717 1.00 54.31 94 GLY A N 1
ATOM 691 C CA . GLY A 1 94 ? 13.113 3.727 -15.390 1.00 54.31 94 GLY A CA 1
ATOM 692 C C . GLY A 1 94 ? 12.895 2.921 -16.670 1.00 54.31 94 GLY A C 1
ATOM 693 O O . GLY A 1 94 ? 11.897 2.209 -16.775 1.00 54.31 94 GLY A O 1
ATOM 694 N N . GLU A 1 95 ? 13.821 3.032 -17.629 1.00 49.41 95 GLU A N 1
ATOM 695 C CA . GLU A 1 95 ? 13.868 2.273 -18.899 1.00 49.41 95 GLU A CA 1
ATOM 696 C C . GLU A 1 95 ? 14.266 0.795 -18.695 1.00 49.41 95 GLU A C 1
ATOM 698 O O . GLU A 1 95 ? 15.092 0.231 -19.409 1.00 49.41 95 GLU A O 1
ATOM 703 N N . LEU A 1 96 ? 13.727 0.158 -17.663 1.00 49.97 96 LEU A N 1
ATOM 704 C CA . LEU A 1 96 ? 13.850 -1.281 -17.452 1.00 49.97 96 LEU A CA 1
ATOM 705 C C . LEU A 1 96 ? 12.624 -1.980 -18.070 1.00 49.97 96 LEU A C 1
ATOM 707 O O . LEU A 1 96 ? 11.651 -1.285 -18.374 1.00 49.97 96 LEU A O 1
ATOM 711 N N . PRO A 1 97 ? 12.682 -3.306 -18.338 1.00 57.25 97 PRO A N 1
ATOM 712 C CA . PRO A 1 97 ? 11.647 -4.061 -19.059 1.00 57.25 97 PRO A CA 1
ATOM 713 C C . PRO A 1 97 ? 10.220 -3.723 -18.609 1.00 57.25 97 PRO A C 1
ATOM 715 O O . PRO A 1 97 ? 10.047 -3.291 -17.468 1.00 57.25 97 PRO A O 1
ATOM 718 N N . PRO A 1 98 ? 9.210 -3.909 -19.485 1.00 63.81 98 PRO A N 1
ATOM 719 C CA . PRO A 1 98 ? 7.841 -3.482 -19.216 1.00 63.81 98 PRO A CA 1
ATOM 720 C C . PRO A 1 98 ? 7.399 -3.979 -17.841 1.00 63.81 98 PRO A C 1
ATOM 722 O O . PRO A 1 98 ? 7.394 -5.180 -17.592 1.00 63.81 98 PRO A O 1
ATOM 725 N N . ARG A 1 99 ? 7.096 -3.026 -16.958 1.00 75.44 99 ARG A N 1
ATOM 726 C CA . ARG A 1 99 ? 6.498 -3.272 -15.649 1.00 75.44 99 ARG A CA 1
ATOM 727 C C . ARG A 1 99 ? 5.014 -2.984 -15.753 1.00 75.44 99 ARG A C 1
ATOM 729 O O . ARG A 1 99 ? 4.629 -2.027 -16.425 1.00 75.44 99 ARG A O 1
ATOM 736 N N . THR A 1 100 ? 4.195 -3.773 -15.081 1.00 85.62 100 THR A N 1
ATOM 737 C CA . THR A 1 100 ? 2.766 -3.486 -14.962 1.00 85.62 100 THR A CA 1
ATOM 738 C C . THR A 1 100 ? 2.511 -2.474 -13.837 1.00 85.62 100 THR A C 1
ATOM 740 O O . THR A 1 100 ? 1.616 -1.644 -13.970 1.00 85.62 100 THR A O 1
ATOM 743 N N . TYR A 1 101 ? 3.315 -2.477 -12.767 1.00 88.50 101 TYR A N 1
ATOM 744 C CA . TYR A 1 101 ? 3.141 -1.678 -11.550 1.00 88.50 101 TYR A CA 1
ATOM 745 C C . TYR A 1 101 ? 4.304 -0.704 -11.320 1.00 88.50 101 TYR A C 1
ATOM 747 O O . TYR A 1 101 ? 5.471 -1.090 -11.219 1.00 88.50 101 TYR A O 1
ATOM 755 N N . TYR A 1 102 ? 3.967 0.580 -11.190 1.00 88.69 102 TYR A N 1
ATOM 756 C CA . TYR A 1 102 ? 4.936 1.680 -11.095 1.00 88.69 102 TYR A CA 1
ATOM 757 C C . TYR A 1 102 ? 4.846 2.453 -9.784 1.00 88.69 102 TYR A C 1
ATOM 759 O O . TYR A 1 102 ? 5.828 3.076 -9.376 1.00 88.69 102 TYR A O 1
ATOM 767 N N . THR A 1 103 ? 3.686 2.419 -9.129 1.00 91.12 103 THR A N 1
ATOM 768 C CA . THR A 1 103 ? 3.432 3.179 -7.908 1.00 91.12 103 THR A CA 1
ATOM 769 C C . THR A 1 103 ? 3.018 2.256 -6.773 1.00 91.12 103 THR A C 1
ATOM 771 O O . THR A 1 103 ? 2.242 1.324 -6.964 1.00 91.12 103 THR A O 1
ATOM 774 N N . TRP A 1 104 ? 3.498 2.542 -5.568 1.00 93.44 104 TRP A N 1
ATOM 775 C CA . TRP A 1 104 ? 3.130 1.836 -4.348 1.00 93.44 104 TRP A CA 1
ATOM 776 C C . TRP A 1 104 ? 2.673 2.824 -3.287 1.00 93.44 104 TRP A C 1
ATOM 778 O O . TRP A 1 104 ? 3.386 3.778 -2.971 1.00 93.44 104 TRP A O 1
ATOM 788 N N . VAL A 1 105 ? 1.497 2.566 -2.717 1.00 94.56 105 VAL A N 1
ATOM 789 C CA . VAL A 1 105 ? 1.005 3.250 -1.518 1.00 94.56 105 VAL A CA 1
ATOM 790 C C . VAL A 1 105 ? 1.146 2.294 -0.346 1.00 94.56 105 VAL A C 1
ATOM 792 O O . VAL A 1 105 ? 0.673 1.164 -0.425 1.00 94.56 105 VAL A O 1
ATOM 795 N N . TYR A 1 106 ? 1.807 2.713 0.725 1.00 95.56 106 TYR A N 1
ATOM 796 C CA . TYR A 1 106 ? 2.110 1.841 1.862 1.00 95.56 106 TYR A CA 1
ATOM 797 C C . TYR A 1 106 ? 2.186 2.634 3.164 1.00 95.56 106 TYR A C 1
ATOM 799 O O . TYR A 1 106 ? 2.372 3.849 3.136 1.00 95.56 106 TYR A O 1
ATOM 807 N N . GLY A 1 107 ? 2.067 1.959 4.305 1.00 95.69 107 GLY A N 1
ATOM 808 C CA . GLY A 1 107 ? 2.248 2.596 5.610 1.00 95.69 107 GLY A CA 1
ATOM 809 C C . GLY A 1 107 ? 1.430 1.952 6.721 1.00 95.69 107 GLY A C 1
ATOM 810 O O . GLY A 1 107 ? 1.161 0.750 6.687 1.00 95.69 107 GLY A O 1
ATOM 811 N N . ASN A 1 108 ? 1.042 2.769 7.699 1.00 96.81 108 ASN A N 1
ATOM 812 C CA . ASN A 1 108 ? 0.280 2.378 8.876 1.00 96.81 108 ASN A CA 1
ATOM 813 C C . ASN A 1 108 ? -1.221 2.628 8.678 1.00 96.81 108 ASN A C 1
ATOM 815 O O . ASN A 1 108 ? -1.653 3.707 8.263 1.00 96.81 108 ASN A O 1
ATOM 819 N N . ALA A 1 109 ? -2.020 1.622 9.012 1.00 96.00 109 ALA A N 1
ATOM 820 C CA . ALA A 1 109 ? -3.470 1.700 9.039 1.00 96.00 109 ALA A CA 1
ATOM 821 C C . ALA A 1 109 ? -3.970 2.098 10.441 1.00 96.00 109 ALA A C 1
ATOM 823 O O . ALA A 1 109 ? -3.345 1.729 11.440 1.00 96.00 109 ALA A O 1
ATOM 824 N N . PRO A 1 110 ? -5.116 2.798 10.554 1.00 95.69 110 PRO A N 1
ATOM 825 C CA . PRO A 1 110 ? -5.736 3.037 11.854 1.00 95.69 110 PRO A CA 1
ATOM 826 C C . PRO A 1 110 ? -6.204 1.721 12.503 1.00 95.69 110 PRO A C 1
ATOM 828 O O . PRO A 1 110 ? -6.525 0.757 11.796 1.00 95.69 110 PRO A O 1
ATOM 831 N N . PRO A 1 111 ? -6.346 1.687 13.840 1.00 95.75 111 PRO A N 1
ATOM 832 C CA . PRO A 1 111 ? -6.944 0.556 14.538 1.00 95.75 111 PRO A CA 1
ATOM 833 C C . PRO A 1 111 ? -8.318 0.174 13.965 1.00 95.75 111 PRO A C 1
ATOM 835 O O . PRO A 1 111 ? -9.159 1.032 13.701 1.00 95.75 111 PRO A O 1
ATOM 838 N N . GLY A 1 112 ? -8.550 -1.128 13.784 1.00 95.75 112 GLY A N 1
ATOM 839 C CA . GLY A 1 112 ? -9.817 -1.669 13.278 1.00 95.75 112 GLY A CA 1
ATOM 840 C C . GLY A 1 112 ? -9.971 -1.674 11.751 1.00 95.75 112 GLY A C 1
ATOM 841 O O . GLY A 1 112 ? -10.947 -2.236 11.250 1.00 95.75 112 GLY A O 1
ATOM 842 N N . ALA A 1 113 ? -9.022 -1.107 11.000 1.00 97.75 113 ALA A N 1
ATOM 843 C CA . ALA A 1 113 ? -8.988 -1.252 9.549 1.00 97.75 113 ALA A CA 1
ATOM 844 C C . ALA A 1 113 ? -8.466 -2.633 9.130 1.00 97.75 113 ALA A C 1
ATOM 846 O O . ALA A 1 113 ? -7.484 -3.133 9.673 1.00 97.75 113 ALA A O 1
ATOM 847 N N . VAL A 1 114 ? -9.102 -3.222 8.116 1.00 98.38 114 VAL A N 1
ATOM 848 C CA . VAL A 1 114 ? -8.683 -4.495 7.496 1.00 98.38 114 VAL A CA 1
ATOM 849 C C . VAL A 1 114 ? -8.334 -4.336 6.017 1.00 98.38 114 VAL A C 1
ATOM 851 O O . VAL A 1 114 ? -7.724 -5.222 5.418 1.00 98.38 114 VAL A O 1
ATOM 854 N N . LYS A 1 115 ? -8.726 -3.209 5.411 1.00 98.25 115 LYS A N 1
ATOM 855 C CA . LYS A 1 115 ? -8.512 -2.936 3.992 1.00 98.25 115 LYS A CA 1
ATOM 856 C C . LYS A 1 115 ? -8.242 -1.457 3.743 1.00 98.25 115 LYS A C 1
ATOM 858 O O . LYS A 1 115 ? -8.885 -0.601 4.337 1.00 98.25 115 LYS A O 1
ATOM 863 N N . PHE A 1 116 ? -7.335 -1.183 2.825 1.00 97.75 116 PHE A N 1
ATOM 864 C CA . PHE A 1 116 ? -7.067 0.091 2.188 1.00 97.75 116 PHE A CA 1
ATOM 865 C C . PHE A 1 116 ? -7.573 0.041 0.745 1.00 97.75 116 PHE A C 1
ATOM 867 O O . PHE A 1 116 ? -7.351 -0.939 0.031 1.00 97.75 116 PHE A O 1
ATOM 874 N N . GLU A 1 117 ? -8.238 1.101 0.302 1.00 96.19 117 GLU A N 1
ATOM 875 C CA . GLU A 1 117 ? -8.711 1.244 -1.071 1.00 96.19 117 GLU A CA 1
ATOM 876 C C . GLU A 1 117 ? -8.460 2.653 -1.599 1.00 96.19 117 GLU A C 1
ATOM 878 O O . GLU A 1 117 ? -8.443 3.636 -0.855 1.00 96.19 117 GLU A O 1
ATOM 883 N N . THR A 1 118 ? -8.362 2.746 -2.920 1.00 94.50 118 THR A N 1
ATOM 884 C CA . THR A 1 118 ? -8.369 4.001 -3.665 1.00 94.50 118 THR A CA 1
ATOM 885 C C . THR A 1 118 ? -9.378 3.929 -4.810 1.00 94.50 118 THR A C 1
ATOM 887 O O . THR A 1 118 ? -9.864 2.858 -5.163 1.00 94.50 118 THR A O 1
ATOM 890 N N . THR A 1 119 ? -9.713 5.083 -5.382 1.00 91.62 119 THR A N 1
ATOM 891 C CA . THR A 1 119 ? -10.540 5.189 -6.596 1.00 91.62 119 THR A CA 1
ATOM 892 C C . THR A 1 119 ? -9.775 4.859 -7.876 1.00 91.62 119 THR A C 1
ATOM 894 O O . THR A 1 119 ? -10.396 4.713 -8.928 1.00 91.62 119 THR A O 1
ATOM 897 N N . LEU A 1 120 ? -8.445 4.736 -7.808 1.00 91.12 120 LEU A N 1
ATOM 898 C CA . LEU A 1 120 ? -7.632 4.387 -8.966 1.00 91.12 120 LEU A CA 1
ATOM 899 C C . LEU A 1 120 ? -7.863 2.925 -9.382 1.00 91.12 120 LEU A C 1
ATOM 901 O O . LEU A 1 120 ? -7.845 2.030 -8.534 1.00 91.12 120 LEU A O 1
ATOM 905 N N . PRO A 1 121 ? -8.069 2.662 -10.683 1.00 89.56 121 PRO A N 1
ATOM 906 C CA . PRO A 1 121 ? -8.328 1.319 -11.173 1.00 89.56 121 PRO A CA 1
ATOM 907 C C . PRO A 1 121 ? -7.051 0.470 -11.210 1.00 89.56 121 PRO A C 1
ATOM 909 O O . PRO A 1 121 ? -5.944 0.981 -11.393 1.00 89.56 121 PRO A O 1
ATOM 912 N N . GLY A 1 122 ? -7.229 -0.849 -11.110 1.00 90.44 122 GLY A N 1
ATOM 913 C CA . GLY A 1 122 ? -6.161 -1.831 -11.333 1.00 90.44 122 GLY A CA 1
ATOM 914 C C . GLY A 1 122 ? -5.184 -2.012 -10.169 1.00 90.44 122 GLY A C 1
ATOM 915 O O . GLY A 1 122 ? -4.168 -2.680 -10.340 1.00 90.44 122 GLY A O 1
ATOM 916 N N . GLY A 1 123 ? -5.472 -1.435 -8.999 1.00 93.12 123 GLY A N 1
ATOM 917 C CA . GLY A 1 123 ? -4.658 -1.644 -7.807 1.00 93.12 123 GLY A CA 1
ATOM 918 C C . GLY A 1 123 ? -4.725 -3.080 -7.283 1.00 93.12 123 GLY A C 1
ATOM 919 O O . GLY A 1 123 ? -5.802 -3.676 -7.243 1.00 93.12 123 GLY A O 1
ATOM 920 N N . VAL A 1 124 ? -3.584 -3.617 -6.850 1.00 95.88 124 VAL A N 1
ATOM 921 C CA . VAL A 1 124 ? -3.466 -4.958 -6.256 1.00 95.88 124 VAL A CA 1
ATOM 922 C C . VAL A 1 124 ? -2.896 -4.852 -4.845 1.00 95.88 124 VAL A C 1
ATOM 924 O O . VAL A 1 124 ? -1.953 -4.101 -4.595 1.00 95.88 124 VAL A O 1
ATOM 927 N N . GLY A 1 125 ? -3.489 -5.596 -3.910 1.00 97.06 125 GLY A N 1
ATOM 928 C CA . GLY A 1 125 ? -3.162 -5.541 -2.487 1.00 97.06 125 GLY A CA 1
ATOM 929 C C . GLY A 1 125 ? -4.172 -4.726 -1.683 1.00 97.06 125 GLY A C 1
ATOM 930 O O . GLY A 1 125 ? -5.382 -4.846 -1.873 1.00 97.06 125 GLY A O 1
ATOM 931 N N . GLY A 1 126 ? -3.671 -3.925 -0.746 1.00 97.19 126 GLY A N 1
ATOM 932 C CA . GLY A 1 126 ? -4.476 -3.096 0.148 1.00 97.19 126 GLY A CA 1
ATOM 933 C C . GLY A 1 126 ? -5.019 -3.834 1.371 1.00 97.19 126 GLY A C 1
ATOM 934 O O . GLY A 1 126 ? -5.667 -3.214 2.202 1.00 97.19 126 GLY A O 1
ATOM 935 N N . GLN A 1 127 ? -4.759 -5.130 1.544 1.00 98.06 127 GLN A N 1
ATOM 936 C CA . GLN A 1 127 ? -5.058 -5.788 2.815 1.00 98.06 127 GLN A CA 1
ATOM 937 C C . GLN A 1 127 ? -4.207 -5.173 3.934 1.00 98.06 127 GLN A C 1
ATOM 939 O O . GLN A 1 127 ? -3.016 -4.918 3.747 1.00 98.06 127 GLN A O 1
ATOM 944 N N . VAL A 1 12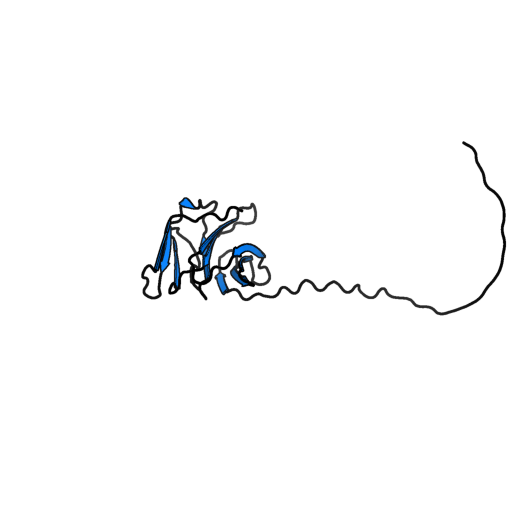8 ? -4.828 -4.949 5.091 1.00 97.94 128 VAL A N 1
ATOM 945 C CA . VAL A 1 128 ? -4.130 -4.531 6.307 1.00 97.94 128 VAL A CA 1
ATOM 946 C C . VAL A 1 128 ? -3.771 -5.777 7.114 1.00 97.94 128 VAL A C 1
ATOM 948 O O . VAL A 1 128 ? -4.647 -6.578 7.442 1.00 97.94 128 VAL A O 1
ATOM 951 N N . VAL A 1 129 ? -2.490 -5.929 7.442 1.00 97.12 129 VAL A N 1
ATOM 952 C CA . VAL A 1 129 ? -1.947 -7.004 8.282 1.00 97.12 129 VAL A CA 1
ATOM 953 C C . VAL A 1 129 ? -1.090 -6.360 9.362 1.00 97.12 129 VAL A C 1
ATOM 955 O O . VAL A 1 129 ? -0.229 -5.540 9.054 1.00 97.12 129 VAL A O 1
ATOM 958 N N . ASP A 1 130 ? -1.370 -6.664 10.629 1.00 95.56 130 ASP A N 1
ATOM 959 C CA . ASP A 1 130 ? -0.676 -6.093 11.795 1.00 95.56 130 ASP A CA 1
ATOM 960 C C . ASP A 1 130 ? -0.543 -4.556 11.751 1.00 95.56 130 ASP A C 1
ATOM 962 O O . ASP A 1 130 ? 0.486 -3.967 12.098 1.00 95.56 130 ASP A O 1
ATOM 966 N N . GLY A 1 131 ? -1.604 -3.893 11.278 1.00 96.62 131 GLY A N 1
ATOM 967 C CA . GLY A 1 131 ? -1.667 -2.437 11.139 1.00 96.62 131 GLY A CA 1
ATOM 968 C C . GLY A 1 131 ? -0.813 -1.865 10.002 1.00 96.62 131 GLY A C 1
ATOM 969 O O . GLY A 1 131 ? -0.625 -0.653 9.959 1.00 96.62 131 GLY A O 1
ATOM 970 N N . VAL A 1 132 ? -0.297 -2.695 9.093 1.00 97.75 132 VAL A N 1
ATOM 971 C CA . VAL A 1 132 ? 0.500 -2.296 7.923 1.00 97.75 132 VAL A CA 1
ATOM 972 C C . VAL A 1 132 ? -0.220 -2.697 6.643 1.00 97.75 132 VAL A C 1
ATOM 974 O O . VAL A 1 132 ? -0.893 -3.724 6.592 1.00 97.75 132 VAL A O 1
ATOM 977 N N . PHE A 1 133 ? -0.075 -1.902 5.590 1.00 97.62 133 PHE A N 1
ATOM 978 C CA . PHE A 1 133 ? -0.626 -2.218 4.275 1.00 97.62 133 PHE A CA 1
ATOM 979 C C . PHE A 1 133 ?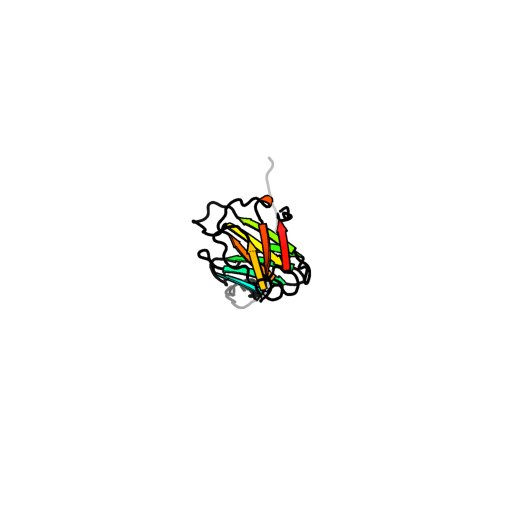 0.339 -1.821 3.158 1.00 97.62 133 PHE A C 1
ATOM 981 O O . PHE A 1 133 ? 1.224 -0.980 3.336 1.00 97.62 133 PHE A O 1
ATOM 988 N N . VAL A 1 134 ? 0.125 -2.412 1.985 1.00 97.81 134 VAL A N 1
ATOM 989 C CA . VAL A 1 134 ? 0.700 -1.952 0.721 1.00 97.81 134 VAL A CA 1
ATOM 990 C C . VAL A 1 134 ? -0.291 -2.189 -0.412 1.00 97.81 134 VAL A C 1
ATOM 992 O O . VAL A 1 134 ? -0.981 -3.208 -0.441 1.00 97.81 134 VAL A O 1
ATOM 995 N N . LEU A 1 135 ? -0.370 -1.239 -1.336 1.00 97.25 135 LEU A N 1
ATOM 996 C CA . LEU A 1 135 ? -1.153 -1.300 -2.561 1.00 97.25 135 LEU A CA 1
ATOM 997 C C . LEU A 1 135 ? -0.236 -0.965 -3.739 1.00 97.25 135 LEU A C 1
ATOM 999 O O . LEU A 1 135 ? 0.336 0.124 -3.781 1.00 97.25 135 LEU A O 1
ATOM 1003 N N . ALA A 1 136 ? -0.115 -1.886 -4.691 1.00 95.62 136 ALA A N 1
ATOM 1004 C CA . ALA A 1 136 ? 0.584 -1.667 -5.951 1.00 95.62 136 ALA A CA 1
ATOM 1005 C C . ALA A 1 136 ? -0.391 -1.119 -7.000 1.00 95.62 136 ALA A C 1
ATOM 1007 O O . ALA A 1 136 ? -1.508 -1.618 -7.134 1.00 95.62 136 ALA A O 1
ATOM 1008 N N . LEU A 1 137 ? 0.035 -0.107 -7.749 1.00 94.06 137 LEU A N 1
ATOM 1009 C CA . LEU A 1 137 ? -0.754 0.630 -8.728 1.00 94.06 137 LEU A CA 1
ATOM 1010 C C . LEU A 1 137 ? -0.041 0.659 -10.094 1.00 94.06 137 LEU A C 1
ATOM 1012 O O . LEU A 1 137 ? 1.171 0.901 -10.146 1.00 94.06 137 LEU A O 1
ATOM 1016 N N . PRO A 1 138 ? -0.770 0.450 -11.207 1.00 92.00 138 PRO A N 1
ATOM 1017 C CA . PRO A 1 138 ? -0.191 0.459 -12.549 1.00 92.00 138 PRO A CA 1
ATOM 1018 C C . PRO A 1 138 ? 0.042 1.864 -13.113 1.00 92.00 138 PRO A C 1
ATOM 1020 O O . PRO A 1 138 ? 0.574 2.027 -14.208 1.00 92.00 138 PRO A O 1
ATOM 1023 N N . GLN A 1 139 ? -0.377 2.906 -12.398 1.00 89.88 139 GLN A N 1
ATOM 1024 C CA . GLN A 1 139 ? -0.200 4.277 -12.849 1.00 89.88 139 GLN A CA 1
ATOM 1025 C C . GLN A 1 139 ? 1.265 4.684 -12.725 1.00 89.88 139 GLN A C 1
ATOM 1027 O O . GLN A 1 139 ? 1.820 4.701 -11.634 1.00 89.88 139 GLN A O 1
ATOM 1032 N N . LYS A 1 140 ? 1.873 5.063 -13.846 1.00 84.00 140 LYS A N 1
ATOM 1033 C CA . LYS A 1 140 ? 3.145 5.779 -13.853 1.00 84.00 140 LYS A CA 1
ATOM 1034 C C . LYS A 1 140 ? 2.899 7.254 -13.518 1.00 84.00 140 LYS A C 1
ATOM 1036 O O . LYS A 1 140 ? 1.865 7.802 -13.895 1.00 84.00 140 LYS A O 1
ATOM 1041 N N . ASP A 1 141 ? 3.850 7.886 -12.833 1.00 78.62 141 ASP A N 1
ATOM 1042 C CA . ASP A 1 141 ? 3.864 9.329 -12.550 1.00 78.62 141 ASP A CA 1
ATOM 1043 C C . ASP A 1 141 ? 2.594 9.834 -11.837 1.00 78.62 141 ASP A C 1
ATOM 1045 O O . ASP A 1 141 ? 2.117 10.938 -12.098 1.00 78.62 141 ASP A O 1
ATOM 1049 N N . LEU A 1 142 ? 2.028 9.021 -10.933 1.00 81.88 142 LEU A N 1
ATOM 1050 C CA . LEU A 1 142 ? 0.818 9.378 -10.195 1.00 81.88 142 LEU A CA 1
ATOM 1051 C C . LEU A 1 142 ? 1.071 10.618 -9.312 1.00 81.88 142 LEU A C 1
ATOM 1053 O O . LEU A 1 142 ? 1.843 10.524 -8.352 1.00 81.88 142 LEU A O 1
ATOM 1057 N N . PRO A 1 143 ? 0.414 11.766 -9.574 1.00 80.56 143 PRO A N 1
ATOM 1058 C CA . PRO A 1 143 ? 0.558 12.928 -8.717 1.00 80.56 143 PRO A CA 1
ATOM 1059 C C . PRO A 1 143 ? -0.140 12.655 -7.389 1.00 80.56 143 PRO A C 1
ATOM 1061 O O . PRO A 1 143 ? -1.253 12.122 -7.351 1.00 80.56 143 PRO A O 1
ATOM 1064 N N . VAL A 1 144 ? 0.488 13.068 -6.289 1.00 76.00 144 VAL A N 1
ATOM 1065 C CA . VAL A 1 144 ? -0.049 12.819 -4.945 1.00 76.00 144 VAL A CA 1
ATOM 1066 C C . VAL A 1 144 ? -1.454 13.384 -4.753 1.00 76.00 144 VAL A C 1
ATOM 1068 O O . VAL A 1 144 ? -2.229 12.810 -4.001 1.00 76.00 144 VAL A O 1
ATOM 1071 N N . THR A 1 145 ? -1.819 14.443 -5.480 1.00 80.50 145 THR A N 1
ATOM 1072 C CA . THR A 1 145 ? -3.136 15.093 -5.426 1.00 80.50 145 THR A CA 1
ATOM 1073 C C . THR A 1 145 ? -4.260 14.296 -6.094 1.00 80.50 145 THR A C 1
ATOM 1075 O O . THR A 1 145 ? -5.435 14.549 -5.832 1.00 80.50 145 THR A O 1
ATOM 1078 N N . ALA A 1 146 ? -3.942 13.308 -6.937 1.00 79.31 146 ALA A N 1
ATOM 1079 C CA . ALA A 1 146 ? -4.947 12.500 -7.632 1.00 79.31 146 ALA A CA 1
ATOM 1080 C C . ALA A 1 146 ? -5.512 11.352 -6.779 1.00 79.31 146 ALA A C 1
ATOM 1082 O O . ALA A 1 146 ? -6.428 10.654 -7.219 1.00 79.31 146 ALA A O 1
ATOM 1083 N N . LEU A 1 147 ? -4.992 11.130 -5.567 1.00 86.31 147 LEU A N 1
ATOM 1084 C CA . LEU A 1 147 ? -5.390 9.992 -4.748 1.00 86.31 147 LEU A CA 1
ATOM 1085 C C . LEU A 1 147 ? -6.560 10.339 -3.819 1.00 86.31 147 LEU A C 1
ATOM 1087 O O . LEU A 1 147 ? -6.391 11.030 -2.820 1.00 86.31 147 LEU A O 1
ATOM 1091 N N . PHE A 1 148 ? -7.742 9.784 -4.086 1.00 92.38 148 PHE A N 1
ATOM 1092 C CA . PHE A 1 148 ? -8.736 9.570 -3.029 1.00 92.38 148 PHE A CA 1
ATOM 1093 C C . PHE A 1 148 ? -8.514 8.190 -2.421 1.00 92.38 148 PHE A C 1
ATOM 1095 O O . PHE A 1 148 ? -8.402 7.209 -3.165 1.00 92.38 148 PHE A O 1
ATOM 1102 N N . TRP A 1 149 ? -8.487 8.106 -1.096 1.00 94.88 149 TRP A N 1
ATOM 1103 C CA . TRP A 1 149 ? -8.212 6.866 -0.384 1.00 94.88 149 TRP A CA 1
ATOM 1104 C C . TRP A 1 149 ? -9.088 6.697 0.854 1.00 94.88 149 TRP A C 1
ATOM 1106 O O . TRP A 1 149 ? -9.582 7.666 1.438 1.00 94.88 149 TRP A O 1
ATOM 1116 N N . ARG A 1 150 ? -9.288 5.444 1.260 1.00 96.88 150 ARG A N 1
ATOM 1117 C CA . ARG A 1 150 ? -10.056 5.084 2.455 1.00 96.88 150 ARG A CA 1
ATOM 1118 C C . ARG A 1 150 ? -9.562 3.787 3.075 1.00 96.88 150 ARG A C 1
ATOM 1120 O O . ARG A 1 150 ? -9.148 2.878 2.360 1.00 96.88 150 ARG A O 1
ATOM 1127 N N . PHE A 1 151 ? -9.684 3.692 4.391 1.00 97.75 151 PHE A N 1
ATOM 1128 C CA . PHE A 1 151 ? -9.592 2.438 5.122 1.00 97.75 151 PHE A CA 1
ATOM 1129 C C . PHE A 1 151 ? -10.981 1.935 5.483 1.00 97.75 151 PHE A C 1
ATOM 1131 O O . PHE A 1 151 ? -11.833 2.714 5.916 1.00 97.75 151 PHE A O 1
ATOM 1138 N N . LEU A 1 152 ? -11.186 0.633 5.332 1.00 98.44 152 LEU A N 1
ATOM 1139 C CA . LEU A 1 152 ? -12.426 -0.055 5.654 1.00 98.44 152 LEU A CA 1
ATOM 1140 C C . LEU A 1 152 ? -12.217 -1.034 6.811 1.00 98.44 152 LEU A C 1
ATOM 1142 O O . LEU A 1 152 ? -11.163 -1.672 6.906 1.00 98.44 152 LEU A O 1
ATOM 1146 N N . ASN A 1 153 ? -13.231 -1.178 7.663 1.00 98.25 153 ASN A N 1
ATOM 1147 C CA . ASN A 1 153 ? -13.295 -2.239 8.668 1.00 98.25 153 ASN A CA 1
ATOM 1148 C C . ASN A 1 153 ? -13.820 -3.555 8.053 1.00 98.25 153 ASN A C 1
ATOM 1150 O O . ASN A 1 153 ? -14.142 -3.628 6.866 1.00 98.25 153 ASN A O 1
ATOM 1154 N N . ALA A 1 154 ? -13.920 -4.610 8.865 1.00 97.88 154 ALA A N 1
ATOM 1155 C CA . ALA A 1 154 ? -14.408 -5.921 8.423 1.00 97.88 154 ALA A CA 1
ATOM 1156 C C . ALA A 1 154 ? -15.875 -5.924 7.946 1.00 97.88 154 ALA A C 1
ATOM 1158 O O . ALA A 1 154 ? -16.261 -6.808 7.185 1.00 97.88 154 ALA A O 1
ATOM 1159 N N . ALA A 1 155 ? -16.678 -4.938 8.358 1.00 98.06 155 ALA A N 1
ATOM 1160 C CA . ALA A 1 155 ? -18.047 -4.746 7.882 1.00 98.06 155 ALA A CA 1
ATOM 1161 C C . ALA A 1 155 ? -18.114 -3.962 6.554 1.00 98.06 155 ALA A C 1
ATOM 1163 O O . ALA A 1 155 ? -19.196 -3.795 5.994 1.00 98.06 155 ALA A O 1
ATOM 1164 N N . GLY A 1 156 ? -16.974 -3.492 6.032 1.00 97.50 156 GLY A N 1
ATOM 1165 C CA . GLY A 1 156 ? -16.902 -2.663 4.827 1.00 97.50 156 GLY A CA 1
ATOM 1166 C C . GLY A 1 156 ? -17.202 -1.181 5.073 1.00 97.50 156 GLY A C 1
ATOM 1167 O O . GLY A 1 156 ? -17.331 -0.417 4.117 1.00 97.50 156 GLY A O 1
ATOM 1168 N N . GLU A 1 157 ? -17.304 -0.757 6.331 1.00 98.25 157 GLU A N 1
ATOM 1169 C CA . GLU A 1 157 ? -17.540 0.637 6.699 1.00 98.25 157 GLU A CA 1
ATOM 1170 C C . GLU A 1 157 ? -16.230 1.422 6.696 1.00 98.25 157 GLU A C 1
ATOM 1172 O O . GLU A 1 157 ? -15.166 0.892 7.024 1.00 98.25 157 GLU A O 1
ATOM 1177 N N . VAL A 1 158 ? -16.307 2.707 6.354 1.00 97.88 158 VAL A N 1
ATOM 1178 C CA . VAL A 1 158 ? -15.139 3.592 6.329 1.00 97.88 158 VAL A CA 1
ATOM 1179 C C . VAL A 1 158 ? -14.700 3.918 7.756 1.00 97.88 158 VAL A C 1
ATOM 1181 O O . VAL A 1 158 ? -15.453 4.524 8.511 1.00 97.88 158 VAL A O 1
ATOM 1184 N N . VAL A 1 159 ? -13.459 3.563 8.095 1.00 96.44 159 VAL A N 1
ATOM 1185 C CA . VAL A 1 159 ? -12.809 3.926 9.367 1.00 96.44 159 VAL A CA 1
ATOM 1186 C C . VAL A 1 159 ? -12.234 5.336 9.279 1.00 96.44 159 VAL A C 1
ATOM 1188 O O . VAL A 1 159 ? -12.459 6.174 10.145 1.00 96.44 159 VAL A O 1
ATOM 1191 N N . VAL A 1 160 ? -11.495 5.604 8.204 1.00 95.19 160 VAL A N 1
ATOM 1192 C CA . VAL A 1 160 ? -10.941 6.921 7.888 1.00 95.19 160 VAL A CA 1
ATOM 1193 C C . VAL A 1 160 ? -10.764 7.026 6.380 1.00 95.19 160 VAL A C 1
ATOM 1195 O O . VAL A 1 160 ? -10.555 6.027 5.689 1.00 95.19 160 VAL A O 1
ATOM 1198 N N . SER A 1 161 ? -10.848 8.238 5.854 1.00 95.31 161 SER A N 1
ATOM 1199 C CA . SER A 1 161 ? -10.623 8.521 4.441 1.00 95.31 161 SER A CA 1
ATOM 1200 C C . SER A 1 161 ? -9.931 9.855 4.277 1.00 95.31 161 SER A C 1
ATOM 1202 O O . SER A 1 161 ? -10.082 10.738 5.123 1.00 95.31 161 SER A O 1
ATOM 1204 N N . GLY A 1 162 ? -9.252 10.022 3.156 1.00 91.38 162 GLY A N 1
ATOM 1205 C CA . GLY A 1 162 ? -8.591 11.266 2.830 1.00 91.38 162 GLY A CA 1
ATOM 1206 C C . GLY A 1 162 ? -8.510 11.505 1.337 1.00 91.38 162 GLY A C 1
ATOM 1207 O O . GLY A 1 162 ? -8.915 10.696 0.495 1.00 91.38 162 GLY A O 1
ATOM 1208 N N . ARG A 1 163 ? -7.994 12.686 1.037 1.00 88.62 163 ARG A N 1
ATOM 1209 C CA . ARG A 1 163 ? -7.579 13.088 -0.293 1.00 88.62 163 ARG A CA 1
ATOM 1210 C C . ARG A 1 163 ? -6.120 13.441 -0.219 1.00 88.62 163 ARG A C 1
ATOM 1212 O O . ARG A 1 163 ? -5.667 13.964 0.796 1.00 88.62 163 ARG A O 1
ATOM 1219 N N . GLU A 1 164 ? -5.464 13.202 -1.336 1.00 82.00 164 GLU A N 1
ATOM 1220 C CA . GLU A 1 164 ? -4.056 13.461 -1.524 1.00 82.00 164 GLU A CA 1
ATOM 1221 C C . GLU A 1 164 ? -3.187 12.598 -0.595 1.00 82.00 164 GLU A C 1
ATOM 1223 O O . GLU A 1 164 ? -3.658 11.975 0.362 1.00 82.00 164 GLU A O 1
ATOM 1228 N N . LEU A 1 165 ? -1.900 12.515 -0.900 1.00 71.88 165 LEU A N 1
ATOM 1229 C CA . LEU A 1 165 ? -0.907 12.017 0.040 1.00 71.88 165 LEU A CA 1
ATOM 1230 C C . LEU A 1 165 ? 0.031 13.165 0.360 1.00 71.88 165 LEU A C 1
ATOM 1232 O O . LEU A 1 165 ? 0.492 13.858 -0.546 1.00 71.88 165 LEU A O 1
ATOM 1236 N N . SER A 1 166 ? 0.333 13.363 1.639 1.00 56.66 166 SER A N 1
ATOM 1237 C CA . SER A 1 166 ? 1.501 14.146 2.019 1.00 56.66 166 SER A CA 1
ATOM 1238 C C . SER A 1 166 ? 2.697 13.441 1.385 1.00 56.66 166 SER A C 1
ATOM 1240 O O . SER A 1 166 ? 3.062 12.349 1.822 1.00 56.66 166 SER A O 1
ATOM 1242 N N . ALA A 1 167 ? 3.233 13.982 0.291 1.00 43.44 167 ALA A N 1
ATOM 1243 C CA . ALA A 1 167 ? 4.407 13.410 -0.346 1.00 43.44 167 ALA A CA 1
ATOM 1244 C C . ALA A 1 167 ? 5.506 13.284 0.716 1.00 43.44 167 ALA A C 1
ATOM 1246 O O . ALA A 1 167 ? 5.761 14.230 1.462 1.00 43.44 167 ALA A O 1
ATOM 1247 N N . ILE A 1 168 ? 6.140 12.116 0.805 1.00 43.00 168 ILE A N 1
ATOM 1248 C CA . ILE A 1 168 ? 7.473 12.070 1.393 1.00 43.00 168 ILE A CA 1
ATOM 1249 C C . ILE A 1 168 ? 8.362 12.640 0.292 1.00 43.00 168 ILE A C 1
ATOM 1251 O O . ILE A 1 168 ? 8.586 11.961 -0.710 1.00 43.00 168 ILE A O 1
ATOM 1255 N N . ASP A 1 169 ? 8.759 13.907 0.433 1.00 34.25 169 ASP A N 1
ATOM 1256 C CA . ASP A 1 169 ? 9.841 14.472 -0.376 1.00 34.25 169 ASP A CA 1
ATOM 1257 C C . ASP A 1 169 ? 11.039 13.518 -0.260 1.00 34.25 169 ASP A C 1
ATOM 1259 O O . ASP A 1 169 ? 11.463 13.185 0.851 1.00 34.25 169 ASP A O 1
ATOM 1263 N N . GLN A 1 170 ? 11.496 13.011 -1.407 1.00 38.53 170 GLN A N 1
ATOM 1264 C CA . GLN A 1 170 ? 12.684 12.161 -1.515 1.00 38.53 170 GLN A CA 1
ATOM 1265 C C . GLN A 1 170 ? 13.958 12.979 -1.321 1.00 38.53 170 GLN A C 1
ATOM 1267 O O . GLN A 1 170 ? 14.033 14.092 -1.891 1.00 38.53 170 GLN A O 1
#

pLDDT: mean 78.6, std 21.68, range [34.22, 98.44]

Secondary structure (DSSP, 8-state):
--------------------------------------PPPSEEEEETTEEEEEEEETTEEEEEEESSGGG-EEEEEEE--TTS-EEEEEE---SSS--S--EEEEEEPPTT--EEEESSTT-EEEEEETTEEEEEE--TT--GGG-EEEEE-TTS-EEEEEES------

Sequence (170 aa):
MRRPHLVRGSLLLSLAATVAGCSVLGPESQPASPEFVRLPLVVRVETEDGIVGVVRRSGVLVLVTGPTEDELRAQTSMADREGETWLGLLTAGGELPPRTYYTWVYGNAPPGAVKFETTLPGGVGGQVVDGVFVLALPQKDLPVTALFWRFLNAAGEVVVSGRELSAIDQ